Protein AF-A0A2V1DRV6-F1 (afdb_monomer)

Mean predicted aligned error: 10.96 Å

Secondary structure (DSSP, 8-state):
-HHHHHHHHHHHHHHHHHHHHHHH-HHHHHHHTTBSS--TTGGGGHHHHHHHHHHHHHHHHHHHHTT-HHHHHHHHHHHHHHHHHHHHHHHHTTTTBS-THHHHHHTT---PPEEETTEEE-----

InterPro domains:
  IPR025363 Protein of unknown function DUF4267 [PF14087] (12-105)

Structure (mmCIF, N/CA/C/O backbone):
data_AF-A0A2V1DRV6-F1
#
_entry.id   AF-A0A2V1DRV6-F1
#
loop_
_atom_site.group_PDB
_atom_site.id
_atom_site.type_symbol
_atom_site.label_atom_id
_atom_site.label_alt_id
_atom_site.label_comp_id
_atom_site.label_asym_id
_atom_site.label_entity_id
_atom_site.label_seq_id
_atom_site.pdbx_PDB_ins_code
_atom_site.Cartn_x
_atom_site.Cartn_y
_atom_site.Cartn_z
_atom_site.occupancy
_atom_site.B_iso_or_equiv
_atom_site.auth_seq_id
_atom_site.auth_comp_id
_atom_site.auth_asym_id
_atom_site.auth_atom_id
_atom_site.pdbx_PDB_model_num
ATOM 1 N N . MET A 1 1 ? -12.180 12.062 16.462 1.00 58.88 1 MET A N 1
ATOM 2 C CA . MET A 1 1 ? -12.581 10.714 15.994 1.00 58.88 1 MET A CA 1
ATOM 3 C C . MET A 1 1 ? -12.867 10.691 14.491 1.00 58.88 1 MET A C 1
ATOM 5 O O . MET A 1 1 ? -12.132 10.006 13.801 1.00 58.88 1 MET A O 1
ATOM 9 N N . ARG A 1 2 ? -13.781 11.514 13.942 1.00 66.56 2 ARG A N 1
ATOM 10 C CA . ARG A 1 2 ? -14.097 11.536 12.488 1.00 66.56 2 ARG A CA 1
ATOM 11 C C . ARG A 1 2 ? -12.905 11.689 11.524 1.00 66.56 2 ARG A C 1
ATOM 13 O O . ARG A 1 2 ? -12.897 11.061 10.475 1.00 66.56 2 ARG A O 1
ATOM 20 N N . SER A 1 3 ? -11.909 12.510 11.849 1.00 67.69 3 SER A N 1
ATOM 21 C CA . SER A 1 3 ? -10.754 12.759 10.968 1.00 67.69 3 SER A CA 1
ATOM 22 C C . SER A 1 3 ? -9.840 11.539 10.809 1.00 67.69 3 SER A C 1
ATOM 24 O O . SER A 1 3 ? -9.433 11.220 9.695 1.00 67.69 3 SER A O 1
ATOM 26 N N . LEU A 1 4 ? -9.573 10.814 11.900 1.00 75.00 4 LEU A N 1
ATOM 27 C CA . LEU A 1 4 ? -8.778 9.580 11.871 1.00 75.00 4 LEU A CA 1
ATOM 28 C C . LEU A 1 4 ? -9.489 8.477 11.068 1.00 75.00 4 LEU A C 1
ATOM 30 O O . LEU A 1 4 ? -8.858 7.683 10.371 1.00 75.00 4 LEU A O 1
ATOM 34 N N . ASP A 1 5 ? -10.821 8.462 11.123 1.00 83.06 5 ASP A N 1
ATOM 35 C CA . ASP A 1 5 ? -11.638 7.523 10.364 1.00 83.06 5 ASP A CA 1
ATOM 36 C C . ASP A 1 5 ? -11.582 7.764 8.858 1.00 83.06 5 ASP A C 1
ATOM 38 O O . ASP A 1 5 ? -11.502 6.804 8.092 1.00 83.06 5 ASP A O 1
ATOM 42 N N . ILE A 1 6 ? -11.611 9.028 8.440 1.00 87.69 6 ILE A N 1
ATOM 43 C CA . ILE A 1 6 ? -11.492 9.399 7.029 1.00 87.69 6 ILE A CA 1
ATOM 44 C C . ILE A 1 6 ? -10.089 9.060 6.520 1.00 87.69 6 ILE A C 1
ATOM 46 O O . ILE A 1 6 ? -9.960 8.441 5.468 1.00 87.69 6 ILE A O 1
ATOM 50 N N . ALA A 1 7 ? -9.046 9.392 7.288 1.00 88.38 7 ALA A N 1
ATOM 51 C CA . ALA A 1 7 ? -7.664 9.110 6.908 1.00 88.38 7 ALA A CA 1
ATOM 52 C C . ALA A 1 7 ? -7.408 7.604 6.730 1.00 88.38 7 ALA A C 1
ATOM 54 O O . ALA A 1 7 ? -6.869 7.180 5.712 1.00 88.38 7 ALA A O 1
ATOM 55 N N . THR A 1 8 ? -7.850 6.777 7.680 1.00 90.88 8 THR A N 1
ATOM 56 C CA . THR A 1 8 ? -7.694 5.314 7.594 1.00 90.88 8 THR A CA 1
ATOM 57 C C . THR A 1 8 ? -8.469 4.709 6.424 1.00 90.88 8 THR A C 1
ATOM 59 O O . THR A 1 8 ? -7.943 3.839 5.733 1.00 90.88 8 THR A O 1
ATOM 62 N N . ALA A 1 9 ? -9.682 5.198 6.145 1.00 90.88 9 ALA A N 1
ATOM 63 C CA . ALA A 1 9 ? -10.453 4.769 4.978 1.00 90.88 9 ALA A CA 1
ATOM 64 C C . ALA A 1 9 ? -9.763 5.160 3.661 1.00 90.88 9 ALA A C 1
ATOM 66 O O . ALA A 1 9 ? -9.667 4.338 2.750 1.00 90.88 9 ALA A O 1
ATOM 67 N N . ALA A 1 10 ? -9.235 6.385 3.577 1.00 93.00 10 ALA A N 1
ATOM 68 C CA . ALA A 1 10 ? -8.499 6.860 2.411 1.00 93.00 10 ALA A CA 1
ATOM 69 C C . ALA A 1 10 ? -7.237 6.021 2.155 1.00 93.00 10 ALA A C 1
ATOM 71 O O . ALA A 1 10 ? -7.008 5.605 1.022 1.00 93.00 10 ALA A O 1
ATOM 72 N N . ILE A 1 11 ? -6.471 5.696 3.203 1.00 93.06 11 ILE A N 1
ATOM 73 C CA . ILE A 1 11 ? -5.303 4.806 3.108 1.00 93.06 11 ILE A CA 1
ATOM 74 C C . ILE A 1 11 ? -5.719 3.426 2.587 1.00 93.06 11 ILE A C 1
ATOM 76 O O . ILE A 1 11 ? -5.107 2.916 1.652 1.00 93.06 11 ILE A O 1
ATOM 80 N N . GLY A 1 12 ? -6.782 2.835 3.140 1.00 93.81 12 GLY A N 1
ATOM 81 C CA . GLY A 1 12 ? -7.285 1.535 2.689 1.00 93.81 12 GLY A CA 1
ATOM 82 C C . GLY A 1 12 ? -7.682 1.535 1.208 1.00 93.81 12 GLY A C 1
ATOM 83 O O . GLY A 1 12 ? -7.311 0.623 0.472 1.00 93.81 12 GLY A O 1
ATOM 84 N N . ILE A 1 13 ? -8.387 2.576 0.748 1.00 95.81 13 ILE A N 1
ATOM 85 C CA . ILE A 1 13 ? -8.763 2.741 -0.668 1.00 95.81 13 ILE A CA 1
ATOM 86 C C . ILE A 1 13 ? -7.524 2.911 -1.551 1.00 95.81 13 ILE A C 1
ATOM 88 O O . ILE A 1 13 ? -7.423 2.251 -2.583 1.00 95.81 13 ILE A O 1
ATOM 92 N N . ALA A 1 14 ? -6.570 3.755 -1.150 1.00 93.19 14 ALA A N 1
ATOM 93 C CA . ALA A 1 14 ? -5.343 3.986 -1.909 1.00 93.19 14 ALA A CA 1
ATOM 94 C C . ALA A 1 14 ? -4.511 2.699 -2.060 1.00 93.19 14 ALA A C 1
ATOM 96 O O . ALA A 1 14 ? -3.990 2.413 -3.140 1.00 93.19 14 ALA A O 1
ATOM 97 N N . LEU A 1 15 ? -4.431 1.883 -1.007 1.00 94.75 15 LEU A N 1
ATOM 98 C CA . LEU A 1 15 ? -3.739 0.593 -1.024 1.00 94.75 15 LEU A CA 1
ATOM 99 C C . LEU A 1 15 ? -4.441 -0.435 -1.921 1.00 94.75 15 LEU A C 1
ATOM 101 O O . LEU A 1 15 ? -3.782 -1.101 -2.715 1.00 94.75 15 LEU A O 1
ATOM 105 N N . ILE A 1 16 ? -5.774 -0.515 -1.870 1.00 97.00 16 ILE A N 1
ATOM 106 C CA . ILE A 1 16 ? -6.547 -1.373 -2.781 1.00 97.00 16 ILE A CA 1
ATOM 107 C C . ILE A 1 16 ? -6.359 -0.926 -4.233 1.00 97.00 16 ILE A C 1
ATOM 109 O O . ILE A 1 16 ? -6.035 -1.748 -5.086 1.00 97.00 16 ILE A O 1
ATOM 113 N N . GLY A 1 17 ? -6.532 0.367 -4.516 1.00 92.75 17 GLY A N 1
ATOM 114 C CA . GLY A 1 17 ? -6.431 0.917 -5.867 1.00 92.75 17 GLY A CA 1
ATOM 115 C C . GLY A 1 17 ? -5.040 0.728 -6.469 1.00 92.75 17 GLY A C 1
ATOM 116 O O . GLY A 1 17 ? -4.915 0.196 -7.570 1.00 92.75 17 GLY A O 1
ATOM 117 N N . SER A 1 18 ? -3.990 1.089 -5.724 1.00 88.50 18 SER A N 1
ATOM 118 C CA . SER A 1 18 ? -2.602 0.866 -6.152 1.00 88.50 18 SER A CA 1
ATOM 119 C C . SER A 1 18 ? -2.269 -0.620 -6.289 1.00 88.50 18 SER A C 1
ATOM 121 O O . SER A 1 18 ? -1.547 -0.999 -7.208 1.00 88.50 18 SER A O 1
ATOM 123 N N . GLY A 1 19 ? -2.830 -1.470 -5.425 1.00 92.19 19 GLY A N 1
ATOM 124 C CA . GLY A 1 19 ? -2.653 -2.913 -5.491 1.00 92.19 19 GLY A CA 1
ATOM 125 C C . GLY A 1 19 ? -3.253 -3.531 -6.750 1.00 92.19 19 GLY A C 1
ATOM 126 O O . GLY A 1 19 ? -2.552 -4.212 -7.497 1.00 92.19 19 GLY A O 1
ATOM 127 N N . LEU A 1 20 ? -4.523 -3.231 -7.039 1.00 94.31 20 LEU A N 1
ATOM 128 C CA . LEU A 1 20 ? -5.192 -3.676 -8.265 1.00 94.31 20 LEU A CA 1
ATOM 129 C C . LEU A 1 20 ? -4.467 -3.152 -9.510 1.00 94.31 20 LEU A C 1
ATOM 131 O O . LEU A 1 20 ? -4.232 -3.906 -10.452 1.00 94.31 20 LEU A O 1
ATOM 135 N N . TYR A 1 21 ? -4.061 -1.881 -9.501 1.00 90.44 21 TYR A N 1
ATOM 136 C CA . TYR A 1 21 ? -3.330 -1.295 -10.619 1.00 90.44 21 TYR A CA 1
ATOM 137 C C . TYR A 1 21 ? -1.971 -1.976 -10.847 1.00 90.44 21 TYR A C 1
ATOM 139 O O . TYR A 1 21 ? -1.634 -2.281 -11.987 1.00 90.44 21 TYR A O 1
ATOM 147 N N . GLY A 1 22 ? -1.226 -2.294 -9.784 1.00 87.94 22 GLY A N 1
ATOM 148 C CA . GLY A 1 22 ? 0.044 -3.023 -9.873 1.00 87.94 22 GLY A CA 1
ATOM 149 C C . GLY A 1 22 ? -0.095 -4.461 -10.380 1.00 87.94 22 GLY A C 1
ATOM 150 O O . GLY A 1 22 ? 0.787 -4.942 -11.087 1.00 87.94 22 GLY A O 1
ATOM 151 N N . VAL A 1 23 ? -1.212 -5.131 -10.076 1.00 89.94 23 VAL A N 1
ATOM 152 C CA . VAL A 1 23 ? -1.499 -6.490 -10.566 1.00 89.94 23 VAL A CA 1
ATOM 153 C C . VAL A 1 23 ? -1.862 -6.491 -12.050 1.00 89.94 23 VAL A C 1
ATOM 155 O O . VAL A 1 23 ? -1.321 -7.292 -12.808 1.00 89.94 23 VAL A O 1
ATOM 158 N N . PHE A 1 24 ? -2.765 -5.605 -12.479 1.00 92.50 24 PHE A N 1
ATOM 159 C CA . PHE A 1 24 ? -3.274 -5.612 -13.856 1.00 92.50 24 PHE A CA 1
ATOM 160 C C . PHE A 1 24 ? -2.405 -4.826 -14.842 1.00 92.50 24 PHE A C 1
ATOM 162 O O . PHE A 1 24 ? -2.395 -5.135 -16.032 1.00 92.50 24 PHE A O 1
ATOM 169 N N . TYR A 1 25 ? -1.659 -3.828 -14.363 1.00 90.00 25 TYR A N 1
ATOM 170 C CA . TYR A 1 25 ? -0.839 -2.942 -15.189 1.00 90.00 25 TYR A CA 1
ATOM 171 C C . TYR A 1 25 ? 0.593 -2.812 -14.639 1.00 90.00 25 TYR A C 1
ATOM 173 O O . TYR A 1 25 ? 1.062 -1.697 -14.388 1.00 90.00 25 TYR A O 1
ATOM 181 N N . PRO A 1 26 ? 1.331 -3.927 -14.479 1.00 86.50 26 PRO A N 1
ATOM 182 C CA . PRO A 1 26 ? 2.618 -3.946 -13.783 1.00 86.50 26 PRO A CA 1
ATOM 183 C C . PRO A 1 26 ? 3.668 -3.039 -14.426 1.00 86.50 26 PRO A C 1
ATOM 185 O O . PRO A 1 26 ? 4.365 -2.312 -13.726 1.00 86.50 26 PRO A O 1
ATOM 188 N N . ALA A 1 27 ? 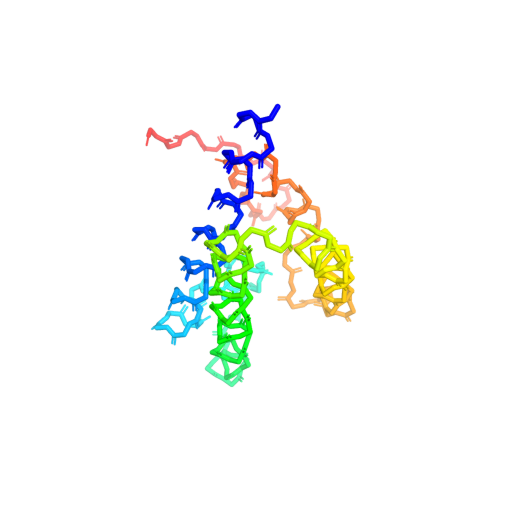3.730 -2.995 -15.760 1.00 85.81 27 ALA A N 1
ATOM 189 C CA . ALA A 1 27 ? 4.676 -2.130 -16.460 1.00 85.81 27 ALA A CA 1
ATOM 190 C C . ALA A 1 27 ? 4.369 -0.634 -16.265 1.00 85.81 27 ALA A C 1
ATOM 192 O O . ALA A 1 27 ? 5.275 0.189 -16.150 1.00 85.81 27 ALA A O 1
ATOM 193 N N . ASN A 1 28 ? 3.087 -0.268 -16.189 1.00 84.56 28 ASN A N 1
ATOM 194 C CA . ASN A 1 28 ? 2.702 1.113 -15.914 1.00 84.56 28 ASN A CA 1
ATOM 195 C C . ASN A 1 28 ? 2.967 1.474 -14.454 1.00 84.56 28 ASN A C 1
ATOM 197 O O . ASN A 1 28 ? 3.394 2.593 -14.182 1.00 84.56 28 ASN A O 1
ATOM 201 N N . MET A 1 29 ? 2.737 0.538 -13.530 1.00 82.81 29 MET A N 1
ATOM 202 C CA . MET A 1 29 ? 3.079 0.723 -12.125 1.00 82.81 29 MET A CA 1
ATOM 203 C C . MET A 1 29 ? 4.585 0.933 -11.962 1.00 82.81 29 MET A C 1
ATOM 205 O O . MET A 1 29 ? 4.986 1.874 -11.294 1.00 82.81 29 MET A O 1
ATOM 209 N N . ALA A 1 30 ? 5.418 0.166 -12.664 1.00 78.81 30 ALA A N 1
ATOM 210 C CA . ALA A 1 30 ? 6.867 0.349 -12.656 1.00 78.81 30 ALA A CA 1
ATOM 211 C C . ALA A 1 30 ? 7.320 1.747 -13.090 1.00 78.81 30 ALA A C 1
ATOM 213 O O . ALA A 1 30 ? 8.191 2.345 -12.465 1.00 78.81 30 ALA A O 1
ATOM 214 N N . ARG A 1 31 ? 6.654 2.327 -14.094 1.00 77.12 31 ARG A N 1
ATOM 215 C CA . ARG A 1 31 ? 6.894 3.721 -14.496 1.00 77.12 31 ARG A CA 1
ATOM 216 C C . ARG A 1 31 ? 6.412 4.731 -13.458 1.00 77.12 31 ARG A C 1
ATOM 218 O O . ARG A 1 31 ? 7.024 5.783 -13.307 1.00 77.12 31 ARG A O 1
ATOM 225 N N . VAL A 1 32 ? 5.313 4.450 -12.749 1.00 74.38 32 VAL A N 1
ATOM 226 C CA . VAL A 1 32 ? 4.906 5.260 -11.581 1.00 74.38 32 VAL A CA 1
ATOM 227 C C . VAL A 1 32 ? 5.995 5.207 -10.514 1.00 74.38 32 VAL A C 1
ATOM 229 O O . VAL A 1 32 ? 6.268 6.230 -9.892 1.00 74.38 32 VAL A O 1
ATOM 232 N N . PHE A 1 33 ? 6.656 4.054 -10.389 1.00 69.62 33 PHE A N 1
ATOM 233 C CA . PHE A 1 33 ? 7.819 3.844 -9.539 1.00 69.62 33 PHE A CA 1
ATOM 234 C C . PHE A 1 33 ? 9.155 4.361 -10.126 1.00 69.62 33 PHE A C 1
ATOM 236 O O . PHE A 1 33 ? 10.224 4.105 -9.583 1.00 69.62 33 PHE A O 1
ATOM 243 N N . GLY A 1 34 ? 9.105 5.155 -11.202 1.00 68.19 34 GLY A N 1
ATOM 244 C CA . GLY A 1 34 ? 10.262 5.888 -11.722 1.00 68.19 34 GLY A CA 1
ATOM 245 C C . GLY A 1 34 ? 11.212 5.058 -12.580 1.00 68.19 34 GLY A C 1
ATOM 246 O O . GLY A 1 34 ? 12.225 5.587 -13.016 1.00 68.19 34 GLY A O 1
ATOM 247 N N . VAL A 1 35 ? 10.907 3.792 -12.864 1.00 71.62 35 VAL A N 1
ATOM 248 C CA . VAL A 1 35 ? 11.748 2.965 -13.740 1.00 71.62 35 VAL A CA 1
ATOM 249 C C . VAL A 1 35 ? 11.657 3.500 -15.175 1.00 71.62 35 VAL A C 1
ATOM 251 O O . VAL A 1 35 ? 10.563 3.555 -15.750 1.00 71.62 35 VAL A O 1
ATOM 254 N N . ILE A 1 36 ? 12.798 3.925 -15.731 1.00 66.25 36 ILE A N 1
ATOM 255 C CA . ILE A 1 36 ? 12.877 4.653 -17.013 1.00 66.25 36 ILE A CA 1
ATOM 256 C C . ILE A 1 36 ? 12.613 3.705 -18.185 1.00 66.25 36 ILE A C 1
ATOM 258 O O . ILE A 1 36 ? 11.794 4.006 -19.058 1.00 66.25 36 ILE A O 1
ATOM 262 N N . ASP A 1 37 ? 13.257 2.536 -18.171 1.00 72.44 37 ASP A N 1
ATOM 263 C CA . ASP A 1 37 ? 13.116 1.513 -19.205 1.00 72.44 37 ASP A CA 1
ATOM 264 C C . ASP A 1 37 ? 12.593 0.205 -18.603 1.00 72.44 37 ASP A C 1
ATOM 266 O O . ASP A 1 37 ? 13.324 -0.659 -18.117 1.00 72.44 37 ASP A O 1
ATOM 270 N N . VAL A 1 38 ? 11.266 0.087 -18.561 1.00 72.31 38 VAL A N 1
ATOM 271 C CA . VAL A 1 38 ? 10.603 -1.082 -17.981 1.00 72.31 38 VAL A CA 1
ATOM 272 C C . VAL A 1 38 ? 10.612 -2.226 -18.988 1.00 72.31 38 VAL A C 1
ATOM 274 O O . VAL A 1 38 ? 9.721 -2.329 -19.839 1.00 72.31 38 VAL A O 1
ATOM 277 N N . SER A 1 39 ? 11.588 -3.122 -18.856 1.00 76.81 39 SER A N 1
ATOM 278 C CA . SER A 1 39 ? 11.561 -4.408 -19.552 1.00 76.81 39 SER A CA 1
ATOM 279 C C . SER A 1 39 ? 10.437 -5.302 -19.006 1.00 76.81 39 SER A C 1
ATOM 281 O O . SER A 1 39 ? 9.955 -5.137 -17.879 1.00 76.81 39 SER A O 1
ATOM 283 N N . ARG A 1 40 ? 9.998 -6.285 -19.804 1.00 71.12 40 ARG A N 1
ATOM 284 C CA . ARG A 1 40 ? 9.002 -7.268 -19.338 1.00 71.12 40 ARG A CA 1
ATOM 285 C C . ARG A 1 40 ? 9.508 -8.069 -18.142 1.00 71.12 40 ARG A C 1
ATOM 287 O O . ARG A 1 40 ? 8.703 -8.375 -17.271 1.00 71.12 40 ARG A O 1
ATOM 294 N N . ASP A 1 41 ? 10.807 -8.343 -18.088 1.00 71.75 41 ASP A N 1
ATOM 295 C CA . ASP A 1 41 ? 11.432 -9.116 -17.013 1.00 71.75 41 ASP A CA 1
ATOM 296 C C . ASP A 1 41 ? 11.484 -8.312 -15.706 1.00 71.75 41 ASP A C 1
ATOM 298 O O . ASP A 1 41 ? 11.189 -8.841 -14.637 1.00 71.75 41 ASP A O 1
ATOM 302 N N . MET A 1 42 ? 11.724 -7.000 -15.794 1.00 69.75 42 MET A N 1
ATOM 303 C CA . MET A 1 42 ? 11.647 -6.075 -14.655 1.00 69.75 42 MET A CA 1
ATOM 304 C C . MET A 1 42 ? 10.219 -5.946 -14.108 1.00 69.75 42 MET A C 1
ATOM 306 O O . MET A 1 42 ? 9.996 -5.837 -12.900 1.00 69.75 42 MET A O 1
ATOM 310 N N . ALA A 1 43 ? 9.220 -5.997 -14.993 1.00 76.00 43 ALA A N 1
ATOM 311 C CA . ALA A 1 43 ? 7.816 -5.882 -14.616 1.00 76.00 43 ALA A CA 1
ATOM 312 C C . ALA A 1 43 ? 7.278 -7.106 -13.846 1.00 76.00 43 ALA A C 1
ATOM 314 O O . ALA A 1 43 ? 6.219 -7.000 -13.228 1.00 76.00 43 ALA A O 1
ATOM 315 N N . VAL A 1 44 ? 7.983 -8.246 -13.834 1.00 80.25 44 VAL A N 1
ATOM 316 C CA . VAL A 1 44 ? 7.524 -9.499 -13.194 1.00 80.25 44 VAL A CA 1
ATOM 317 C C . VAL A 1 44 ? 7.322 -9.355 -11.681 1.00 80.25 44 VAL A C 1
ATOM 319 O O . VAL A 1 44 ? 6.480 -10.042 -11.104 1.00 80.25 44 VAL A O 1
ATOM 322 N N . PHE A 1 45 ? 8.031 -8.433 -11.026 1.00 77.50 45 PHE A N 1
ATOM 323 C CA . PHE A 1 45 ? 7.924 -8.223 -9.577 1.00 77.50 45 PHE A CA 1
ATOM 324 C C . PHE A 1 45 ? 6.732 -7.342 -9.167 1.00 77.50 45 PHE A C 1
ATOM 326 O O . PHE A 1 45 ? 6.240 -7.433 -8.038 1.00 77.50 45 PHE A O 1
ATOM 333 N N . TYR A 1 46 ? 6.217 -6.521 -10.083 1.00 81.69 46 TYR A N 1
ATOM 334 C CA . TYR A 1 46 ? 5.167 -5.543 -9.789 1.00 81.69 46 TYR A CA 1
ATOM 335 C C . TYR A 1 46 ? 3.799 -6.138 -9.435 1.00 81.69 46 TYR A C 1
ATOM 337 O O . TYR A 1 46 ? 3.152 -5.583 -8.546 1.00 81.69 46 TYR A O 1
ATOM 345 N N . PRO A 1 47 ? 3.360 -7.279 -10.001 1.00 86.31 47 PRO A N 1
ATOM 346 C CA . PRO A 1 47 ? 2.166 -7.965 -9.520 1.00 86.31 47 PRO A CA 1
ATOM 347 C C . PRO A 1 47 ? 2.296 -8.424 -8.064 1.00 86.31 47 PRO A C 1
ATOM 349 O O . PRO A 1 47 ? 1.322 -8.362 -7.318 1.00 86.31 47 PRO A O 1
ATOM 352 N N . GLY A 1 48 ? 3.497 -8.826 -7.629 1.00 85.44 48 GLY A N 1
ATOM 353 C CA . GLY A 1 48 ? 3.770 -9.184 -6.234 1.00 85.44 48 GLY A CA 1
ATOM 354 C C . GLY A 1 48 ? 3.636 -7.983 -5.294 1.00 85.44 48 GLY A C 1
ATOM 355 O O . GLY A 1 48 ? 2.940 -8.060 -4.280 1.00 85.44 48 GLY A O 1
ATOM 356 N N . ILE A 1 49 ? 4.222 -6.841 -5.671 1.00 86.44 49 ILE A N 1
ATOM 357 C CA . ILE A 1 49 ? 4.064 -5.569 -4.943 1.00 86.44 49 ILE A CA 1
ATOM 358 C C . ILE A 1 49 ? 2.588 -5.135 -4.930 1.00 86.44 49 ILE A C 1
ATOM 360 O O . ILE A 1 49 ? 2.061 -4.734 -3.890 1.00 86.44 49 ILE A O 1
ATOM 364 N N . GLY A 1 50 ? 1.890 -5.278 -6.059 1.00 89.75 50 GLY A N 1
ATOM 365 C CA . GLY A 1 50 ? 0.464 -4.989 -6.182 1.00 89.75 50 GLY A CA 1
ATOM 366 C C . GLY A 1 50 ? -0.389 -5.850 -5.245 1.00 89.75 50 GLY A C 1
ATOM 367 O O . GLY A 1 50 ? -1.195 -5.326 -4.476 1.00 89.75 50 GLY A O 1
ATOM 368 N N . GLY A 1 51 ? -0.158 -7.163 -5.218 1.00 90.75 51 GLY A N 1
ATOM 369 C CA . GLY A 1 51 ? -0.834 -8.082 -4.299 1.00 90.75 51 GLY A CA 1
ATOM 370 C C . GLY A 1 51 ? -0.584 -7.744 -2.824 1.00 90.75 51 GLY A C 1
ATOM 371 O O . GLY A 1 51 ? -1.509 -7.810 -2.007 1.00 90.75 51 GLY A O 1
ATOM 372 N N . ARG A 1 52 ? 0.637 -7.303 -2.487 1.00 93.38 52 ARG A N 1
ATOM 373 C CA . ARG A 1 52 ? 1.012 -6.826 -1.145 1.00 93.38 52 ARG A CA 1
ATOM 374 C C . ARG A 1 52 ? 0.172 -5.608 -0.740 1.00 93.38 52 ARG A C 1
ATOM 376 O O . ARG A 1 52 ? -0.445 -5.625 0.325 1.00 93.38 52 ARG A O 1
ATOM 383 N N . ASN A 1 53 ? 0.088 -4.589 -1.600 1.00 93.25 53 ASN A N 1
ATOM 384 C CA . ASN A 1 53 ? -0.711 -3.383 -1.347 1.00 93.25 53 ASN A CA 1
ATOM 385 C C . ASN A 1 53 ? -2.211 -3.692 -1.267 1.00 93.25 53 ASN A C 1
ATOM 387 O O . ASN A 1 53 ? -2.886 -3.216 -0.357 1.00 93.25 53 ASN A O 1
ATOM 391 N N . PHE A 1 54 ? -2.727 -4.542 -2.157 1.00 94.75 54 PHE A N 1
ATOM 392 C CA . PHE A 1 54 ? -4.130 -4.951 -2.131 1.00 94.75 54 PHE A CA 1
ATOM 393 C C . PHE A 1 54 ? -4.491 -5.633 -0.804 1.00 94.75 54 PHE A C 1
ATOM 395 O O . PHE A 1 54 ? -5.452 -5.241 -0.140 1.00 94.75 54 PHE A O 1
ATOM 402 N N . SER A 1 55 ? -3.666 -6.591 -0.369 1.00 96.44 55 SER A N 1
ATOM 403 C CA . SER A 1 55 ? -3.848 -7.307 0.901 1.00 96.44 55 SER A CA 1
ATOM 404 C C . SER A 1 55 ? -3.792 -6.363 2.103 1.00 96.44 55 SER A C 1
ATOM 406 O O . SER A 1 55 ? -4.611 -6.464 3.015 1.00 96.44 55 SER A O 1
ATOM 408 N N . ALA A 1 56 ? -2.870 -5.399 2.091 1.00 96.06 56 ALA A N 1
ATOM 409 C CA . ALA A 1 56 ? -2.765 -4.390 3.136 1.00 96.06 56 ALA A CA 1
ATOM 410 C C . ALA A 1 56 ? -3.982 -3.464 3.195 1.00 96.06 56 ALA A C 1
ATOM 412 O O . ALA A 1 56 ? -4.480 -3.167 4.280 1.00 96.06 56 ALA A O 1
ATOM 413 N N . GLY A 1 57 ? -4.503 -3.047 2.042 1.00 96.38 57 GLY A N 1
ATOM 414 C CA . GLY A 1 57 ? -5.723 -2.252 1.977 1.00 96.38 57 GLY A CA 1
ATOM 415 C C . GLY A 1 57 ? -6.937 -3.008 2.524 1.00 96.38 57 GLY A C 1
ATOM 416 O O . GLY A 1 57 ? -7.702 -2.446 3.311 1.00 96.38 57 GLY A O 1
ATOM 417 N N . LEU A 1 58 ? -7.072 -4.299 2.200 1.00 97.50 58 LEU A N 1
ATOM 418 C CA . LEU A 1 58 ? -8.099 -5.162 2.793 1.00 97.50 58 LEU A CA 1
ATOM 419 C C . LEU A 1 58 ? -7.926 -5.309 4.310 1.00 97.50 58 LEU A C 1
ATOM 421 O O . LEU A 1 58 ? -8.912 -5.223 5.039 1.00 97.50 58 LEU A O 1
ATOM 425 N N . ALA A 1 59 ? -6.694 -5.468 4.802 1.00 97.25 59 ALA A N 1
ATOM 426 C CA . ALA A 1 59 ? -6.415 -5.540 6.235 1.00 97.25 59 ALA A CA 1
ATOM 427 C C . ALA A 1 59 ? -6.813 -4.245 6.967 1.00 97.25 59 ALA A C 1
ATOM 429 O O . ALA A 1 59 ? -7.451 -4.306 8.019 1.00 97.25 59 ALA A O 1
ATOM 430 N N . VAL A 1 60 ? -6.519 -3.072 6.390 1.00 96.88 60 VAL A N 1
ATOM 431 C CA . VAL A 1 60 ? -6.948 -1.768 6.931 1.00 96.88 60 VAL A CA 1
ATOM 432 C C . VAL A 1 60 ? -8.470 -1.701 7.057 1.00 96.88 60 VAL A C 1
ATOM 434 O O . VAL A 1 60 ? -8.987 -1.336 8.116 1.00 96.88 60 VAL A O 1
ATOM 437 N N . TRP A 1 61 ? -9.196 -2.094 6.008 1.00 96.69 61 TRP A N 1
ATOM 438 C CA . TRP A 1 61 ? -10.659 -2.120 6.026 1.00 96.69 61 TRP A CA 1
ATOM 439 C C . TRP A 1 61 ? -11.221 -3.149 7.008 1.00 96.69 61 TRP A C 1
ATOM 441 O O . TRP A 1 61 ? -12.184 -2.841 7.709 1.00 96.69 61 TRP A O 1
ATOM 451 N N . ALA A 1 62 ? -10.604 -4.325 7.127 1.00 97.19 62 ALA A N 1
ATOM 452 C CA . ALA A 1 62 ? -11.014 -5.358 8.072 1.00 97.19 62 ALA A CA 1
ATOM 453 C C . ALA A 1 62 ? -10.844 -4.904 9.530 1.00 97.19 62 ALA A C 1
ATOM 455 O O . ALA A 1 62 ? -11.785 -5.006 10.323 1.00 97.19 62 ALA A O 1
ATOM 456 N N . PHE A 1 63 ? -9.685 -4.343 9.896 1.00 96.44 63 PHE A N 1
ATOM 457 C CA . PHE A 1 63 ? -9.469 -3.812 11.246 1.00 96.44 63 PHE A CA 1
ATOM 458 C C . PHE A 1 63 ? -10.384 -2.628 11.558 1.00 96.44 63 PHE A C 1
ATOM 460 O O . PHE A 1 63 ? -10.886 -2.523 12.677 1.00 96.44 63 PHE A O 1
ATOM 467 N N . LYS A 1 64 ? -10.646 -1.760 10.574 1.00 93.88 64 LYS A N 1
ATOM 468 C CA . LYS A 1 64 ? -11.606 -0.661 10.719 1.00 93.88 64 LYS A CA 1
ATOM 469 C C . LYS A 1 64 ? -13.028 -1.180 10.946 1.00 93.88 64 LYS A C 1
ATOM 471 O O . LYS A 1 64 ? -13.678 -0.745 11.890 1.00 93.88 64 LYS A O 1
ATOM 476 N N . TYR A 1 65 ? -13.493 -2.115 10.117 1.00 94.19 65 TYR A N 1
ATOM 477 C CA . TYR A 1 65 ? -14.836 -2.696 10.206 1.00 94.19 65 TYR A CA 1
ATOM 478 C C . TYR A 1 65 ? -15.062 -3.424 11.537 1.00 94.19 65 TYR A C 1
ATOM 480 O O . TYR A 1 65 ? -16.113 -3.284 12.154 1.00 94.19 65 TYR A O 1
ATOM 488 N N . THR A 1 66 ? -14.049 -4.147 12.019 1.00 96.31 66 THR A N 1
ATOM 489 C CA . THR A 1 66 ? -14.092 -4.861 13.307 1.00 96.31 66 THR A CA 1
ATOM 490 C C . THR A 1 66 ? -13.812 -3.975 14.526 1.00 96.31 66 THR A C 1
ATOM 492 O O . THR A 1 66 ? -13.857 -4.461 15.654 1.00 96.31 66 THR A O 1
ATOM 495 N N . GLY A 1 67 ? -13.506 -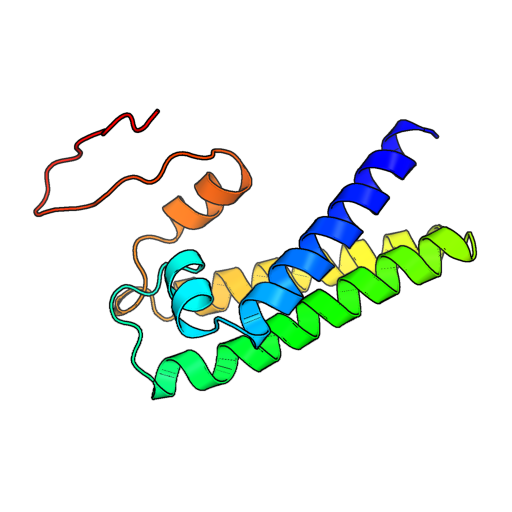2.686 14.336 1.00 93.50 67 GLY A N 1
ATOM 496 C CA . GLY A 1 67 ? -13.210 -1.751 15.426 1.00 93.50 67 GLY A CA 1
ATOM 497 C C . GLY A 1 67 ? -11.872 -1.991 16.141 1.00 93.50 67 GLY A C 1
ATOM 498 O O . GLY A 1 67 ? -11.635 -1.428 17.210 1.00 93.50 67 GLY A O 1
ATOM 499 N N . GLN A 1 68 ? -10.966 -2.796 15.576 1.00 95.31 68 GLN A N 1
ATOM 500 C CA . GLN A 1 68 ? -9.673 -3.142 16.178 1.00 95.31 68 GLN A CA 1
ATOM 501 C C . GLN A 1 68 ? -8.618 -2.041 15.967 1.00 95.31 68 GLN A C 1
ATOM 503 O O . GLN A 1 68 ? -7.573 -2.246 15.350 1.00 95.31 68 GLN A O 1
ATOM 508 N N . LEU A 1 69 ? -8.869 -0.846 16.511 1.00 91.69 69 LEU A N 1
ATOM 509 C CA . LEU A 1 69 ? -8.055 0.351 16.251 1.00 91.69 69 LEU A CA 1
ATOM 510 C C . LEU A 1 69 ? -6.594 0.230 16.716 1.00 91.69 69 LEU A C 1
ATOM 512 O O . LEU A 1 69 ? -5.701 0.789 16.083 1.00 91.69 69 LEU A O 1
ATOM 516 N N . LYS A 1 70 ? -6.327 -0.520 17.795 1.00 94.50 70 LYS A N 1
ATOM 517 C CA . LYS A 1 70 ? -4.953 -0.774 18.266 1.00 94.50 70 LYS A CA 1
ATOM 518 C C . LYS A 1 70 ? -4.164 -1.621 17.264 1.00 94.50 70 LYS A C 1
ATOM 520 O O . LYS A 1 70 ? -3.037 -1.271 16.932 1.00 94.50 70 LYS A O 1
ATOM 525 N N . ALA A 1 71 ? -4.776 -2.693 16.755 1.00 95.81 71 ALA A N 1
ATOM 526 C CA . ALA A 1 71 ? -4.169 -3.546 15.738 1.00 95.81 71 ALA A CA 1
ATOM 527 C C . ALA A 1 71 ? -3.955 -2.775 14.430 1.00 95.81 71 ALA A C 1
ATOM 529 O O . ALA A 1 71 ? -2.877 -2.856 13.851 1.00 95.81 71 ALA A O 1
ATOM 530 N N . LEU A 1 72 ? -4.929 -1.950 14.025 1.00 95.12 72 LEU A N 1
ATOM 531 C CA . LEU A 1 72 ? -4.800 -1.064 12.867 1.00 95.12 72 LEU A CA 1
ATOM 532 C C . LEU A 1 72 ? -3.615 -0.099 13.005 1.00 95.12 72 LEU A C 1
ATOM 534 O O . LEU A 1 72 ? -2.842 0.057 12.066 1.00 95.12 72 LEU A O 1
ATOM 538 N N . GLY A 1 73 ? -3.457 0.537 14.169 1.00 93.38 73 GLY A N 1
ATOM 539 C CA . GLY A 1 73 ? -2.344 1.452 14.424 1.00 93.38 73 GLY A CA 1
ATOM 540 C C . GLY A 1 73 ? -0.982 0.759 14.337 1.00 93.38 73 GLY A C 1
ATOM 541 O O . GLY A 1 73 ? -0.084 1.263 13.667 1.00 93.38 73 GLY A O 1
ATOM 542 N N . ILE A 1 74 ? -0.848 -0.421 14.954 1.00 96.81 74 ILE A N 1
ATOM 543 C CA . ILE A 1 74 ? 0.375 -1.238 14.881 1.00 96.81 74 ILE A CA 1
ATOM 544 C C . ILE A 1 74 ? 0.653 -1.649 13.433 1.00 96.81 74 ILE A C 1
ATOM 546 O O . ILE A 1 74 ? 1.770 -1.485 12.950 1.00 96.81 74 ILE A O 1
ATOM 550 N N . PHE A 1 75 ? -0.372 -2.123 12.725 1.00 96.19 75 PHE A N 1
ATOM 551 C CA . PHE A 1 75 ? -0.266 -2.511 11.326 1.00 96.19 75 PHE A CA 1
ATOM 552 C C . PHE A 1 75 ? 0.238 -1.357 10.452 1.00 96.19 75 PHE A C 1
ATOM 554 O O . PHE A 1 75 ? 1.203 -1.531 9.715 1.00 96.19 75 PHE A O 1
ATOM 561 N N . LEU A 1 76 ? -0.367 -0.169 10.562 1.00 93.56 76 LEU A N 1
ATOM 562 C CA . LEU A 1 76 ? 0.040 1.007 9.789 1.00 93.56 76 LEU A CA 1
ATOM 563 C 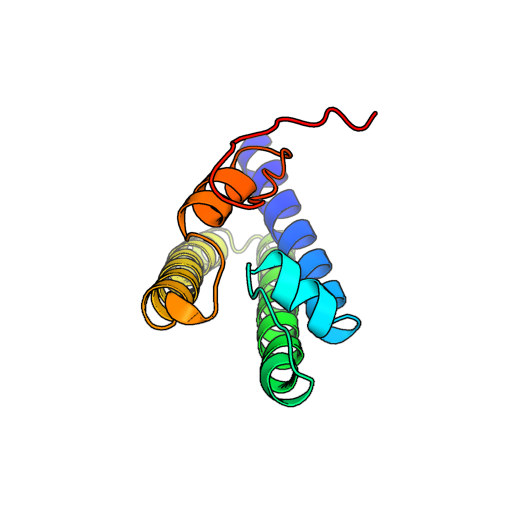C . LEU A 1 76 ? 1.467 1.452 10.129 1.00 93.56 76 LEU A C 1
ATOM 565 O O . LEU A 1 76 ? 2.207 1.844 9.231 1.00 93.56 76 LEU A O 1
ATOM 569 N N . LEU A 1 77 ? 1.880 1.342 11.393 1.00 93.44 77 LEU A N 1
ATOM 570 C CA . LEU A 1 77 ? 3.252 1.639 11.804 1.00 93.44 77 LEU A CA 1
ATOM 571 C C . LEU A 1 77 ? 4.256 0.656 11.185 1.00 93.44 77 LEU A C 1
ATOM 573 O O . LEU A 1 77 ? 5.287 1.080 10.670 1.00 93.44 77 LEU A O 1
ATOM 577 N N . CYS A 1 78 ? 3.946 -0.642 11.170 1.00 93.88 78 CYS A N 1
ATOM 578 C CA . CYS A 1 78 ? 4.751 -1.635 10.457 1.00 93.88 78 CYS A CA 1
ATOM 579 C C . CYS A 1 78 ? 4.764 -1.374 8.944 1.00 93.88 78 CYS A C 1
ATOM 581 O O . CYS A 1 78 ? 5.791 -1.544 8.293 1.00 93.88 78 CYS A O 1
ATOM 583 N N . TRP A 1 79 ? 3.644 -0.921 8.385 1.00 92.44 79 TRP A N 1
ATOM 584 C CA . TRP A 1 79 ? 3.512 -0.652 6.958 1.00 92.44 79 TRP A CA 1
ATOM 585 C C . TRP A 1 79 ? 4.381 0.518 6.478 1.00 92.44 79 TRP A C 1
ATOM 587 O O . TRP A 1 79 ? 4.874 0.494 5.353 1.00 92.44 79 TRP A O 1
ATOM 597 N N . ILE A 1 80 ? 4.651 1.509 7.333 1.00 89.75 80 ILE A N 1
ATOM 598 C CA . ILE A 1 80 ? 5.597 2.593 7.015 1.00 89.75 80 ILE A CA 1
ATOM 599 C C . ILE A 1 80 ? 6.981 2.026 6.664 1.00 89.75 80 ILE A C 1
ATOM 601 O O . ILE 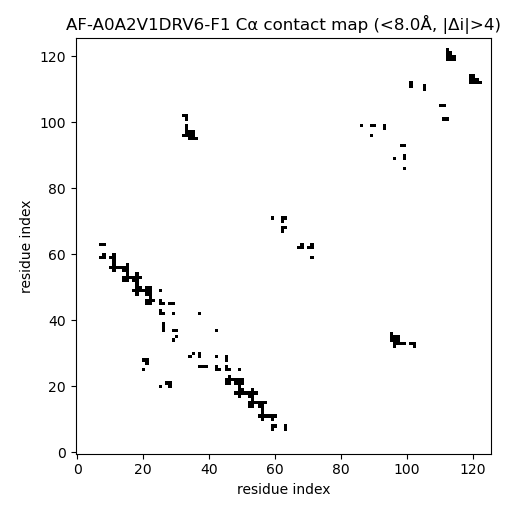A 1 80 ? 7.599 2.474 5.700 1.00 89.75 80 ILE A O 1
ATOM 605 N N . TRP A 1 81 ? 7.445 1.000 7.384 1.00 89.69 81 TRP A N 1
ATOM 606 C CA . TRP A 1 81 ? 8.739 0.365 7.115 1.00 89.69 81 TRP A CA 1
ATOM 607 C C . TRP A 1 81 ? 8.799 -0.345 5.765 1.00 89.69 81 TRP A C 1
ATOM 609 O O . TRP A 1 81 ? 9.862 -0.399 5.153 1.00 89.69 81 TRP A O 1
ATOM 619 N N . VAL A 1 82 ? 7.663 -0.831 5.267 1.00 88.25 82 VAL A N 1
ATOM 620 C CA . VAL A 1 82 ? 7.570 -1.378 3.910 1.00 88.25 82 VAL A CA 1
ATOM 621 C C . VAL A 1 82 ? 7.851 -0.281 2.881 1.00 88.25 82 VAL A C 1
ATOM 623 O O . VAL A 1 82 ? 8.657 -0.488 1.981 1.00 88.25 82 VAL A O 1
ATOM 626 N N . GLY A 1 83 ? 7.280 0.914 3.064 1.00 84.25 83 GLY A N 1
ATOM 627 C CA . GLY A 1 83 ? 7.561 2.065 2.199 1.00 84.25 83 GLY A CA 1
ATOM 628 C C . GLY A 1 83 ? 9.025 2.517 2.249 1.00 84.25 83 GLY A C 1
ATOM 629 O O . GLY A 1 83 ? 9.595 2.882 1.220 1.00 84.25 83 GLY A O 1
ATOM 630 N N . VAL A 1 84 ? 9.669 2.437 3.420 1.00 84.12 84 VAL A N 1
ATOM 631 C CA . VAL A 1 84 ? 11.118 2.680 3.553 1.00 84.12 84 VAL A CA 1
ATOM 632 C C . VAL A 1 84 ? 11.921 1.648 2.757 1.00 84.12 84 VAL A C 1
ATOM 634 O O . VAL A 1 84 ? 12.834 2.029 2.030 1.00 84.12 84 VAL A O 1
ATOM 637 N N . ALA A 1 85 ? 11.571 0.361 2.849 1.00 84.88 85 ALA A N 1
ATOM 638 C CA . ALA A 1 85 ? 12.243 -0.701 2.102 1.00 84.88 85 ALA A CA 1
ATOM 639 C C . ALA A 1 85 ? 12.075 -0.540 0.581 1.00 84.88 85 ALA A C 1
ATOM 641 O O . ALA A 1 85 ? 13.054 -0.665 -0.149 1.00 84.88 85 ALA A O 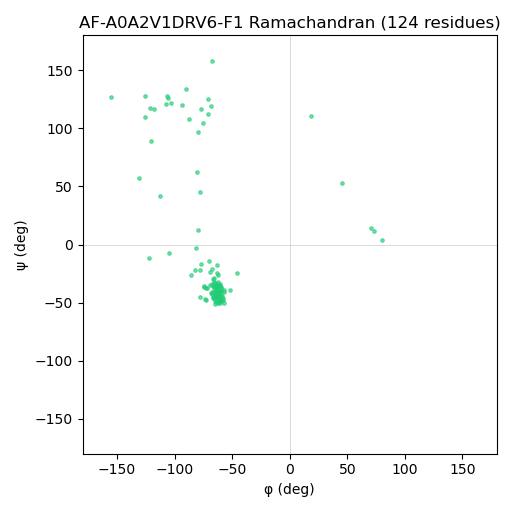1
ATOM 642 N N . ASP A 1 86 ? 10.872 -0.194 0.111 1.00 79.75 86 ASP A N 1
ATOM 643 C CA . ASP A 1 86 ? 10.620 0.085 -1.308 1.00 79.75 86 ASP A CA 1
ATOM 644 C C . ASP A 1 86 ? 11.449 1.290 -1.790 1.00 79.75 86 ASP A C 1
ATOM 646 O O . ASP A 1 86 ? 12.056 1.250 -2.857 1.00 79.75 86 ASP A O 1
ATOM 650 N N . THR A 1 87 ? 11.540 2.347 -0.974 1.00 77.12 87 THR A N 1
ATOM 651 C CA . THR A 1 87 ? 12.358 3.534 -1.284 1.00 77.12 87 THR A CA 1
ATOM 652 C C . THR A 1 87 ? 13.845 3.184 -1.348 1.00 77.12 87 THR A C 1
ATOM 654 O O . THR A 1 87 ? 14.557 3.644 -2.239 1.00 77.12 87 THR A O 1
ATOM 657 N N . TYR A 1 88 ? 14.320 2.345 -0.425 1.00 79.75 88 TYR A N 1
ATOM 658 C CA . TYR A 1 88 ? 15.697 1.859 -0.423 1.00 79.75 88 TYR A CA 1
ATOM 659 C C . TY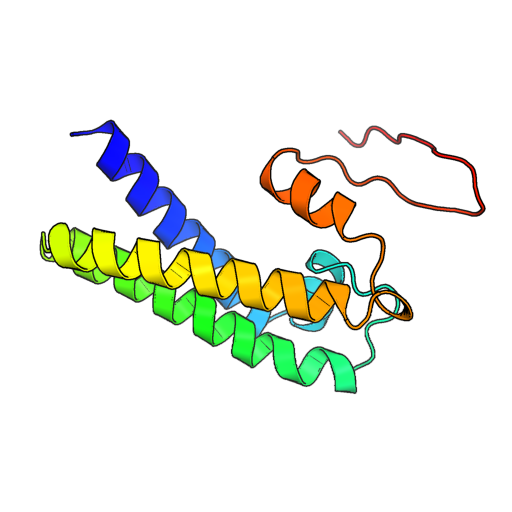R A 1 88 ? 16.005 1.009 -1.660 1.00 79.75 88 TYR A C 1
ATOM 661 O O . TYR A 1 88 ? 17.056 1.191 -2.266 1.00 79.75 88 TYR A O 1
ATOM 669 N N . LEU A 1 89 ? 15.081 0.136 -2.077 1.00 75.00 89 LEU A N 1
ATOM 670 C CA . LEU A 1 89 ? 15.237 -0.703 -3.269 1.00 75.00 89 LEU A CA 1
ATOM 671 C C . LEU A 1 89 ? 15.432 0.132 -4.542 1.00 75.00 89 LEU A C 1
ATOM 673 O O . LEU A 1 89 ? 16.231 -0.236 -5.401 1.00 75.00 89 LEU A O 1
ATOM 677 N N . LEU A 1 90 ? 14.749 1.272 -4.639 1.00 71.00 90 LEU A N 1
ATOM 678 C CA . LEU A 1 90 ? 14.918 2.211 -5.749 1.00 71.00 90 LEU A CA 1
ATOM 679 C C . LEU A 1 90 ? 16.228 3.002 -5.650 1.00 71.00 90 LEU A C 1
ATOM 681 O O . LEU A 1 90 ? 16.863 3.264 -6.665 1.00 71.00 90 LEU A O 1
ATOM 685 N N . LEU A 1 91 ? 16.664 3.356 -4.437 1.00 71.19 91 LEU A N 1
ATOM 686 C CA . LEU A 1 91 ? 17.939 4.048 -4.214 1.00 71.19 91 LEU A CA 1
ATOM 687 C C . LEU A 1 91 ? 19.155 3.207 -4.615 1.00 71.19 91 LEU A C 1
ATOM 689 O O . LEU A 1 91 ? 20.146 3.761 -5.084 1.00 71.19 91 LEU A O 1
ATOM 693 N N . ILE A 1 92 ? 19.102 1.889 -4.414 1.00 76.31 92 ILE A N 1
ATOM 694 C CA . ILE A 1 92 ? 20.215 0.997 -4.768 1.00 76.31 92 ILE A CA 1
ATOM 695 C C . ILE A 1 92 ? 20.301 0.701 -6.278 1.00 76.31 92 ILE A C 1
ATOM 697 O O . ILE A 1 92 ? 21.369 0.300 -6.723 1.00 76.31 92 ILE A O 1
ATOM 701 N N . HIS A 1 93 ? 19.235 0.949 -7.052 1.00 70.88 93 HIS A N 1
ATOM 702 C CA . HIS A 1 93 ? 19.189 0.810 -8.521 1.00 70.88 93 HIS A CA 1
ATOM 703 C C . HIS A 1 93 ? 19.028 2.184 -9.203 1.00 70.88 93 HIS A C 1
ATOM 705 O O . HIS A 1 93 ? 18.212 2.369 -10.103 1.00 70.88 93 HIS A O 1
ATOM 711 N N . TYR A 1 94 ? 19.752 3.197 -8.716 1.00 63.09 94 TYR A N 1
ATOM 712 C CA . TYR A 1 94 ? 19.606 4.598 -9.147 1.00 63.09 94 TYR A CA 1
ATOM 713 C C . TYR A 1 94 ? 19.942 4.849 -10.628 1.00 63.09 94 TYR A C 1
ATOM 715 O O . TYR A 1 94 ? 19.605 5.899 -11.167 1.00 63.09 94 TYR A O 1
ATOM 723 N N . ASP A 1 95 ? 20.645 3.919 -11.266 1.00 66.44 95 ASP A N 1
ATOM 724 C CA . ASP A 1 95 ? 21.002 3.910 -12.681 1.00 66.44 95 ASP A CA 1
ATOM 725 C C . ASP A 1 95 ? 19.838 3.480 -13.590 1.00 66.44 95 ASP A C 1
ATOM 727 O O . ASP A 1 95 ? 19.802 3.853 -14.762 1.00 66.44 95 ASP A O 1
ATOM 731 N N . GLU A 1 96 ? 18.851 2.771 -13.038 1.00 65.56 96 GLU A N 1
ATOM 732 C CA . GLU A 1 96 ? 17.657 2.286 -13.746 1.00 65.56 96 GLU A CA 1
ATOM 733 C C . GLU A 1 96 ? 16.380 3.096 -13.413 1.00 65.56 96 GLU A C 1
ATOM 735 O O . GLU A 1 96 ? 15.328 2.913 -14.041 1.00 65.56 96 GLU A O 1
ATOM 740 N N . VAL A 1 97 ? 16.461 4.017 -12.440 1.00 60.28 97 VAL A N 1
ATOM 741 C CA . VAL A 1 97 ? 15.320 4.754 -11.866 1.00 60.28 97 VAL A CA 1
ATOM 742 C C . VAL A 1 97 ? 15.536 6.273 -11.939 1.00 60.28 97 VAL A C 1
ATOM 744 O O . VAL A 1 97 ? 16.531 6.805 -11.450 1.00 60.28 97 VAL A O 1
ATOM 747 N N . ASP A 1 98 ? 14.566 7.003 -12.495 1.00 56.88 98 ASP A N 1
ATOM 748 C CA . ASP A 1 98 ? 14.590 8.462 -12.597 1.00 56.88 98 ASP A CA 1
ATOM 749 C C . ASP A 1 98 ? 14.404 9.087 -11.208 1.00 56.88 98 ASP A C 1
ATOM 751 O O . ASP A 1 98 ? 13.352 8.953 -10.582 1.00 56.88 98 ASP A O 1
ATOM 755 N N . THR A 1 99 ? 15.474 9.728 -10.726 1.00 54.12 99 THR A N 1
ATOM 756 C CA . THR A 1 99 ? 15.630 10.467 -9.458 1.00 54.12 99 THR A CA 1
ATOM 757 C C . THR A 1 99 ? 14.601 10.177 -8.353 1.00 54.12 99 THR A C 1
ATOM 759 O O . THR A 1 99 ? 13.476 10.670 -8.355 1.00 54.12 99 THR A O 1
ATOM 762 N N . VAL A 1 100 ? 15.062 9.520 -7.284 1.00 51.62 100 VAL A N 1
ATOM 763 C CA . VAL A 1 100 ? 14.335 9.244 -6.021 1.00 51.62 100 VAL A CA 1
ATOM 764 C C . VAL A 1 100 ? 13.570 10.453 -5.443 1.00 51.62 100 VAL A C 1
ATOM 766 O O . VAL A 1 100 ? 12.561 10.304 -4.752 1.00 51.62 100 VAL A O 1
ATOM 769 N N . TRP A 1 101 ? 13.984 11.676 -5.772 1.00 44.72 101 TRP A N 1
ATOM 770 C CA . TRP A 1 101 ? 13.276 12.908 -5.421 1.00 44.72 101 TRP A CA 1
ATOM 771 C C . TRP A 1 101 ? 11.882 13.027 -6.048 1.00 44.72 101 TRP A C 1
ATOM 773 O O . TRP A 1 101 ? 10.971 13.514 -5.382 1.00 44.72 101 TRP A O 1
ATOM 783 N N . LEU A 1 102 ? 11.662 12.523 -7.266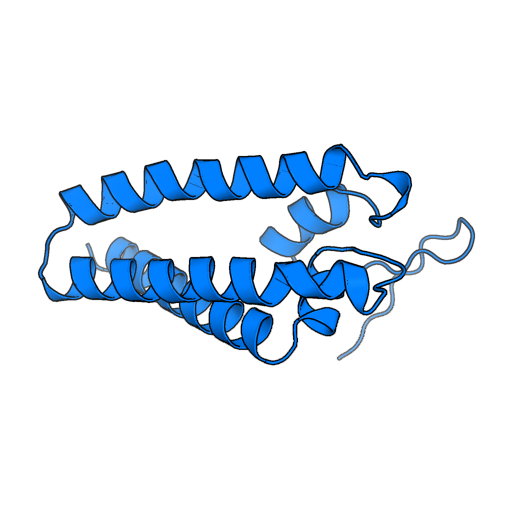 1.00 50.66 102 LEU A N 1
ATOM 784 C CA . LEU A 1 102 ? 10.344 12.503 -7.906 1.00 50.66 102 LEU A CA 1
ATOM 785 C C . LEU A 1 102 ? 9.344 11.628 -7.126 1.00 50.66 102 LEU A C 1
ATOM 787 O O . LEU A 1 102 ? 8.143 11.867 -7.189 1.00 50.66 102 LEU A O 1
ATOM 791 N N . HIS A 1 103 ? 9.827 10.648 -6.353 1.00 54.06 103 HIS A N 1
ATOM 792 C CA . HIS A 1 103 ? 9.011 9.803 -5.471 1.00 54.06 103 HIS A CA 1
ATOM 793 C C . HIS A 1 103 ? 8.621 10.480 -4.173 1.00 54.06 103 HIS A C 1
ATOM 795 O O . HIS A 1 103 ? 7.451 10.448 -3.796 1.00 54.06 103 HIS A O 1
ATOM 801 N N . VAL A 1 104 ? 9.574 11.152 -3.527 1.00 50.12 104 VAL A N 1
ATOM 802 C CA . VAL A 1 104 ? 9.267 11.993 -2.366 1.00 50.12 104 VAL A CA 1
ATOM 803 C C . VAL A 1 104 ? 8.270 13.082 -2.776 1.00 50.12 104 VAL A C 1
ATOM 805 O O . VAL A 1 104 ? 7.306 13.318 -2.059 1.00 50.12 104 VAL A O 1
ATOM 808 N N . PHE A 1 105 ? 8.418 13.679 -3.965 1.00 46.41 105 PHE A N 1
ATOM 809 C CA . PHE A 1 105 ? 7.481 14.685 -4.471 1.00 46.41 105 PHE A CA 1
ATOM 810 C C . PHE A 1 105 ? 6.136 14.118 -4.956 1.00 46.41 105 PHE A C 1
ATOM 812 O O . PHE A 1 105 ? 5.123 14.756 -4.687 1.00 46.41 105 PHE A O 1
ATOM 819 N N . ASN A 1 106 ? 6.059 12.935 -5.581 1.00 47.66 106 ASN A N 1
ATOM 820 C CA . ASN A 1 106 ? 4.779 12.322 -5.991 1.00 47.66 106 ASN A CA 1
ATOM 821 C C . ASN A 1 106 ? 3.898 11.895 -4.804 1.00 47.66 106 ASN A C 1
ATOM 823 O O . ASN A 1 106 ? 2.685 11.776 -4.964 1.00 47.66 106 ASN A O 1
ATOM 827 N N . ILE A 1 107 ? 4.475 11.702 -3.613 1.00 47.19 107 ILE A N 1
ATOM 828 C CA . ILE A 1 107 ? 3.708 11.511 -2.371 1.00 47.19 107 ILE A CA 1
ATOM 829 C C . ILE A 1 107 ? 2.984 12.811 -1.956 1.00 47.19 107 ILE A C 1
ATOM 831 O O . ILE A 1 107 ? 1.954 12.746 -1.286 1.00 47.19 107 ILE A O 1
ATOM 835 N N . PHE A 1 108 ? 3.467 13.986 -2.386 1.00 37.94 108 PHE A N 1
ATOM 836 C CA . PHE A 1 108 ? 2.966 15.294 -1.938 1.00 37.94 108 PHE A CA 1
ATOM 837 C C . PHE A 1 108 ? 2.454 16.236 -3.048 1.00 37.94 108 PHE A C 1
ATOM 839 O O . PHE A 1 108 ? 1.827 17.244 -2.729 1.00 37.94 108 PHE A O 1
ATOM 846 N N . SER A 1 109 ? 2.685 15.961 -4.336 1.00 36.56 109 SER A N 1
ATOM 847 C CA . SER A 1 109 ? 2.336 16.873 -5.434 1.00 36.56 109 SER A CA 1
ATOM 848 C C . SER A 1 109 ? 2.131 16.145 -6.764 1.00 36.56 109 SER A C 1
ATOM 850 O O . SER A 1 109 ? 3.006 15.436 -7.252 1.00 36.56 109 SER A O 1
ATOM 852 N N . SER A 1 110 ? 0.978 16.370 -7.396 1.00 35.78 110 SER A N 1
ATOM 853 C CA . SER A 1 110 ? 0.578 15.808 -8.691 1.00 35.78 110 SER A CA 1
ATOM 854 C C . SER A 1 110 ? 1.236 16.503 -9.896 1.00 35.78 110 SER A C 1
ATOM 856 O O . SER A 1 110 ? 0.552 16.839 -10.865 1.00 35.78 110 SER A O 1
ATOM 858 N N . LYS A 1 111 ? 2.545 16.774 -9.864 1.00 35.59 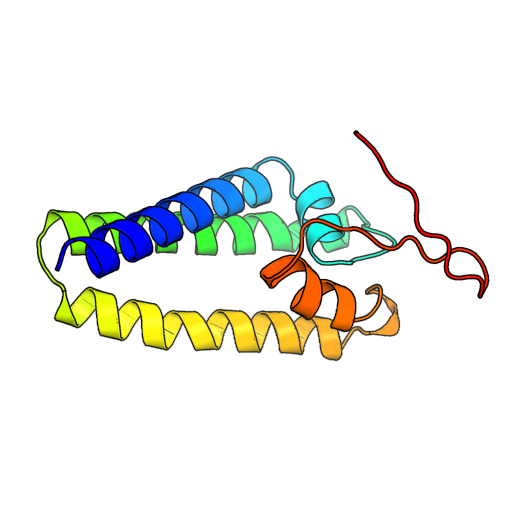111 LYS A N 1
ATOM 859 C CA . LYS A 1 111 ? 3.254 17.367 -11.011 1.00 35.59 111 LYS A CA 1
ATOM 860 C C . LYS A 1 111 ? 4.460 16.519 -11.404 1.00 35.59 111 LYS A C 1
ATOM 862 O O . LYS A 1 111 ? 5.468 16.501 -10.708 1.00 35.59 111 LYS A O 1
ATOM 867 N N . LYS A 1 112 ? 4.359 15.855 -12.561 1.00 38.91 112 LYS A N 1
ATOM 868 C CA . LYS A 1 112 ? 5.492 15.201 -13.229 1.00 38.91 112 LYS A CA 1
ATOM 869 C C . LYS A 1 112 ? 6.438 16.262 -13.795 1.00 38.91 112 LYS A C 1
ATOM 871 O O . LYS A 1 112 ? 6.012 17.094 -14.591 1.00 38.91 112 LYS A O 1
ATOM 876 N N . ALA A 1 113 ? 7.713 16.198 -13.424 1.00 40.19 113 ALA A N 1
ATOM 877 C CA . ALA A 1 113 ? 8.792 16.821 -14.182 1.00 40.19 113 ALA A CA 1
ATOM 878 C C . ALA A 1 113 ? 9.306 15.799 -15.206 1.00 40.19 113 ALA A C 1
ATOM 880 O O . ALA A 1 113 ? 9.487 14.633 -14.865 1.00 40.19 113 ALA A O 1
ATOM 881 N N . ILE A 1 114 ? 9.491 16.221 -16.457 1.00 41.09 114 ILE A N 1
ATOM 882 C CA . ILE A 1 114 ? 10.096 15.396 -17.509 1.00 41.09 114 ILE A CA 1
ATOM 883 C C . ILE A 1 114 ? 11.526 15.895 -17.690 1.00 41.09 114 ILE A C 1
ATOM 885 O O . ILE A 1 114 ? 11.735 17.070 -17.994 1.00 41.09 114 ILE A O 1
ATOM 889 N N . HIS A 1 115 ? 12.501 15.009 -17.501 1.00 38.16 115 HIS A N 1
ATOM 890 C CA . HIS A 1 115 ? 13.901 15.293 -17.783 1.00 38.16 115 HIS A CA 1
ATOM 891 C C . HIS A 1 115 ? 14.194 14.971 -19.253 1.00 38.16 115 HIS A C 1
ATOM 893 O O . HIS A 1 115 ? 14.266 13.813 -19.647 1.00 38.16 115 HIS A O 1
ATOM 899 N N . HIS A 1 116 ? 14.386 16.003 -20.075 1.00 34.75 116 HIS A N 1
ATOM 900 C CA . HIS A 1 116 ? 15.024 15.861 -21.382 1.00 34.75 116 HIS A CA 1
ATOM 901 C C . HIS A 1 116 ? 16.304 16.699 -21.384 1.00 34.75 116 HIS A C 1
ATOM 903 O O . HIS A 1 116 ? 16.256 17.918 -21.239 1.00 34.75 116 HIS A O 1
ATOM 909 N N . ASN A 1 117 ? 17.454 16.033 -21.528 1.00 37.12 117 ASN A N 1
ATOM 910 C CA . ASN A 1 117 ? 18.750 16.631 -21.874 1.00 37.12 117 ASN A CA 1
ATOM 911 C C . ASN A 1 117 ? 19.119 17.921 -21.113 1.00 37.12 117 ASN A C 1
ATOM 913 O O . ASN A 1 117 ? 19.464 18.933 -21.719 1.00 37.12 117 ASN A O 1
ATOM 917 N N . GLY A 1 118 ? 19.068 17.883 -19.778 1.00 38.19 118 GLY A N 1
ATOM 918 C CA . GLY A 1 118 ? 19.646 18.938 -18.935 1.00 38.19 118 GLY A CA 1
ATOM 919 C C . GLY A 1 118 ? 18.882 20.266 -18.890 1.00 38.19 118 GLY A C 1
ATOM 920 O O . GLY A 1 118 ? 19.411 21.232 -18.348 1.00 38.19 118 GLY A O 1
ATOM 921 N N . VAL A 1 119 ? 17.647 20.334 -19.400 1.00 35.88 119 VAL A N 1
ATOM 922 C CA . VAL A 1 119 ? 16.799 21.531 -19.292 1.00 35.88 119 VAL A CA 1
ATOM 923 C C . VAL A 1 119 ? 15.499 21.174 -18.574 1.00 35.88 119 VAL A C 1
ATOM 925 O O . VAL A 1 119 ? 14.714 20.358 -19.052 1.00 35.88 119 VAL A O 1
ATOM 928 N N . ILE A 1 120 ? 15.266 21.789 -17.409 1.00 37.62 120 ILE A N 1
ATOM 929 C CA . ILE A 1 120 ? 14.022 21.623 -16.644 1.00 37.62 120 ILE A CA 1
ATOM 930 C C . ILE A 1 120 ? 12.924 22.436 -17.338 1.00 37.62 120 ILE A C 1
ATOM 932 O O . ILE A 1 120 ? 12.891 23.662 -17.242 1.00 37.62 120 ILE A O 1
ATOM 936 N N . GLY A 1 121 ? 12.025 21.747 -18.041 1.00 33.47 121 GLY A N 1
ATOM 937 C CA . GLY A 1 121 ? 10.805 22.322 -18.602 1.00 33.47 121 GLY A CA 1
ATOM 938 C C . GLY A 1 121 ? 9.575 21.897 -17.800 1.00 33.47 121 GLY A C 1
ATOM 939 O O . GLY A 1 121 ? 9.335 20.705 -17.614 1.00 33.47 121 GLY A O 1
ATOM 940 N N . TYR A 1 122 ? 8.771 22.861 -17.344 1.00 33.94 122 TYR A N 1
ATOM 941 C CA . TYR A 1 122 ? 7.469 22.595 -16.726 1.00 33.94 122 TYR A CA 1
ATOM 942 C C . TYR A 1 122 ? 6.371 22.671 -17.790 1.00 33.94 122 TYR A C 1
ATOM 944 O O . TYR A 1 122 ? 6.166 23.726 -18.387 1.00 33.94 122 TYR A O 1
ATOM 952 N N . VAL A 1 123 ? 5.633 21.578 -18.003 1.00 32.34 123 VAL A N 1
ATOM 953 C CA . VAL A 1 123 ? 4.442 21.569 -18.866 1.00 32.34 123 VAL A CA 1
ATOM 954 C C . VAL A 1 123 ? 3.195 21.471 -17.993 1.00 32.34 123 VAL A C 1
ATOM 956 O O . VAL A 1 123 ? 3.028 20.525 -17.225 1.00 32.34 123 VAL A O 1
ATOM 959 N N . HIS A 1 124 ? 2.319 22.468 -18.105 1.00 26.44 124 HIS A N 1
ATOM 960 C CA . HIS A 1 124 ? 0.959 22.412 -17.578 1.00 26.44 124 HIS A CA 1
ATOM 961 C C . HIS A 1 124 ? 0.103 21.555 -18.522 1.00 26.44 124 HIS A C 1
ATOM 963 O O . HIS A 1 124 ? -0.102 21.932 -19.673 1.00 26.44 124 HIS A O 1
ATOM 969 N N . MET A 1 125 ? -0.407 20.421 -18.040 1.00 28.56 125 MET A N 1
ATOM 970 C CA . MET A 1 125 ? -1.545 19.742 -18.663 1.00 28.56 125 MET A CA 1
ATOM 971 C C . MET A 1 125 ? -2.768 19.950 -17.772 1.00 28.56 125 MET A C 1
ATOM 973 O O . MET A 1 125 ? -2.680 19.785 -16.554 1.00 28.56 125 MET A O 1
ATOM 977 N N . TRP A 1 126 ? -3.831 20.424 -18.419 1.00 41.78 126 TRP A N 1
ATOM 978 C CA . TRP A 1 126 ? -5.154 20.733 -17.884 1.00 41.78 126 TRP A CA 1
ATOM 979 C C . TRP A 1 126 ? -5.796 19.551 -17.161 1.00 41.78 126 TRP A C 1
ATOM 981 O O . TRP A 1 126 ? -5.607 18.407 -17.635 1.00 41.78 126 TRP A O 1
#

Foldseek 3Di:
DVVVLVVLLVLLVVLLVLLVCLQPPQQVNVVVVQQPDRDPVNSPCSNVVSPVSNVLSVVSVVCVVVVVVVVNVVSVVVVVVVVVVSLVVCVVVVVRGDDSVVVVVVVPDPFDFDDDDPDTDGDDDD

Radius of gyration: 16.45 Å; Cα contacts (8 Å, |Δi|>4): 115; chains: 1; bounding box: 36×32×40 Å

Organism: NCBI:txid97972

Sequence (126 aa):
MRSLDIATAAIGIALIGSGLYGVFYPANMARVFGVIDVSRDMAVFYPGIGGRNFSAGLAVWAFKYTGQLKALGIFLLCWIWVGVADTYLLLIHYDEVDTVWLHVFNIFSSKKAIHHNGVIGYVHMW

Solvent-accessible surface area (backbone atoms only — not comparable to full-atom values): 7038 Å² total; per-residue (Å²): 112,73,66,62,54,51,51,52,51,50,52,17,50,51,25,32,51,51,6,54,44,13,50,77,37,18,57,61,39,40,45,74,70,27,32,73,78,71,46,73,76,69,25,64,56,29,34,57,56,6,51,52,31,26,53,50,10,50,50,42,48,50,27,60,74,72,64,39,58,68,59,40,52,53,50,53,59,58,48,52,54,51,54,50,50,54,51,48,58,47,62,76,42,52,91,55,28,58,55,75,64,60,55,66,42,56,78,76,42,101,68,83,76,58,88,54,92,95,48,94,55,88,74,90,79,135

Nearest PDB structures (foldseek):
  3zx6-assembly1_A  TM=4.424E-01  e=7.276E+0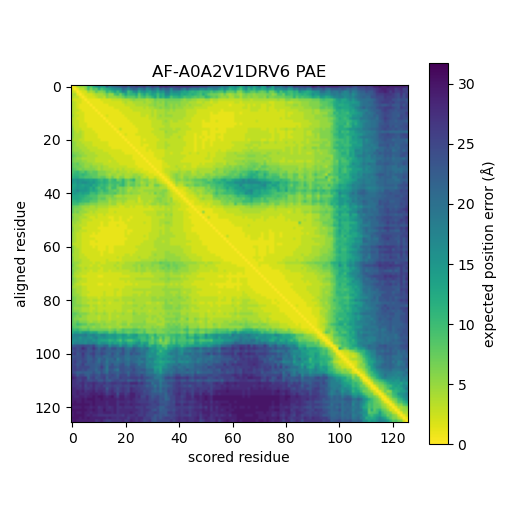0  Archaeoglobus fulgidus DSM 4304
  8c5v-assembly1_I  TM=2.375E-01  e=3.536E+00  Escherichia coli

pLDDT: mean 75.0, std 21.09, range [26.44, 97.5]